Protein AF-A0A522UNR4-F1 (afdb_monomer_lite)

Secondary structure (DSSP, 8-state):
-EEE-HHHHHH--TT-EEEEE-STTPPPEEEEEEEEETTTTEEEE-----SHHHHHHHH--TT---SEEEEEESPPP-----S-------GGGHHHHHHHHHHHH-

Structure (mmCIF, N/CA/C/O backbone):
data_AF-A0A522UNR4-F1
#
_entry.id   AF-A0A522UNR4-F1
#
loop_
_atom_site.group_PDB
_atom_site.id
_atom_site.type_symbol
_atom_site.label_atom_id
_atom_site.label_alt_id
_atom_site.label_comp_id
_atom_site.label_asym_id
_atom_site.label_entity_id
_atom_site.label_seq_id
_atom_site.pdbx_PDB_ins_code
_atom_site.Cartn_x
_atom_site.Cartn_y
_atom_site.Cartn_z
_atom_site.occupancy
_atom_site.B_iso_or_equiv
_atom_site.auth_seq_id
_atom_site.auth_comp_id
_atom_site.auth_asym_id
_atom_site.auth_atom_id
_atom_site.pdbx_PDB_model_num
ATOM 1 N N . MET A 1 1 ? -3.058 3.820 -6.703 1.00 95.00 1 MET A N 1
ATOM 2 C CA . MET A 1 1 ? -3.060 2.644 -7.601 1.00 95.00 1 MET A CA 1
ATOM 3 C C . MET A 1 1 ? -3.995 1.592 -7.019 1.00 95.00 1 MET A C 1
ATOM 5 O O . MET A 1 1 ? -3.887 1.332 -5.827 1.00 95.00 1 MET A O 1
ATOM 9 N N . ASN A 1 2 ? -4.922 1.041 -7.809 1.00 97.06 2 ASN A N 1
ATOM 10 C CA . ASN A 1 2 ? -5.849 -0.018 -7.380 1.00 97.06 2 ASN A CA 1
ATOM 11 C C . ASN A 1 2 ? -5.433 -1.337 -8.049 1.00 97.06 2 ASN A C 1
ATOM 13 O O . ASN A 1 2 ? -5.270 -1.364 -9.267 1.00 97.06 2 ASN A O 1
ATOM 17 N N . ILE A 1 3 ? -5.215 -2.386 -7.259 1.00 97.50 3 ILE A N 1
ATOM 18 C CA . ILE A 1 3 ? -4.679 -3.680 -7.696 1.00 97.50 3 ILE A CA 1
ATOM 19 C C . ILE A 1 3 ? -5.719 -4.766 -7.437 1.00 97.50 3 ILE A C 1
ATOM 21 O O . ILE A 1 3 ? -6.245 -4.871 -6.328 1.00 97.50 3 ILE A O 1
ATOM 25 N N . SER A 1 4 ? -5.978 -5.611 -8.437 1.00 98.19 4 SER A N 1
ATOM 26 C CA . SER A 1 4 ? -6.755 -6.837 -8.244 1.00 98.19 4 SER A CA 1
ATOM 27 C C . SER A 1 4 ? -5.919 -7.844 -7.454 1.00 98.19 4 SER A C 1
ATOM 29 O O . SER A 1 4 ? -4.935 -8.383 -7.953 1.00 98.19 4 SER A O 1
ATOM 31 N N . ALA A 1 5 ? -6.287 -8.078 -6.196 1.00 98.00 5 ALA A N 1
ATOM 32 C CA . ALA A 1 5 ? -5.608 -9.024 -5.318 1.00 98.00 5 ALA A CA 1
ATOM 33 C C . ALA A 1 5 ? -6.618 -9.704 -4.374 1.00 98.00 5 ALA A C 1
ATOM 35 O O . ALA A 1 5 ? -6.579 -9.479 -3.158 1.00 98.00 5 ALA A O 1
ATOM 36 N N . PRO A 1 6 ? -7.517 -10.576 -4.881 1.00 98.12 6 PRO A N 1
ATOM 37 C CA . PRO A 1 6 ? -8.684 -11.033 -4.117 1.00 98.12 6 PRO A CA 1
ATOM 38 C C . PRO A 1 6 ? -8.332 -11.758 -2.815 1.00 98.12 6 PRO A C 1
ATOM 40 O O . PRO A 1 6 ? -8.998 -11.597 -1.792 1.00 98.12 6 PRO A O 1
ATOM 43 N N . ARG A 1 7 ? -7.240 -12.536 -2.826 1.00 98.19 7 ARG A N 1
ATOM 44 C CA . ARG A 1 7 ? -6.750 -13.262 -1.642 1.00 98.19 7 ARG A CA 1
ATOM 45 C C . ARG A 1 7 ? -6.264 -12.315 -0.544 1.00 98.19 7 ARG A C 1
ATOM 47 O O . ARG A 1 7 ? -6.464 -12.609 0.634 1.00 98.19 7 ARG A O 1
ATOM 54 N N . ILE A 1 8 ? -5.646 -11.203 -0.938 1.00 98.12 8 ILE A N 1
ATOM 55 C CA . ILE A 1 8 ? -5.102 -10.192 -0.029 1.00 98.12 8 ILE A CA 1
ATOM 56 C C . ILE A 1 8 ? -6.232 -9.315 0.484 1.00 98.12 8 ILE A C 1
ATOM 58 O O . ILE A 1 8 ? -6.396 -9.208 1.695 1.00 98.12 8 ILE A O 1
ATOM 62 N N . ALA A 1 9 ? -7.071 -8.788 -0.412 1.00 98.31 9 ALA A N 1
ATOM 63 C CA . ALA A 1 9 ? -8.225 -7.962 -0.066 1.00 98.31 9 ALA A CA 1
ATOM 64 C C . ALA A 1 9 ? -9.129 -8.647 0.971 1.00 98.31 9 ALA A C 1
ATOM 66 O O . ALA A 1 9 ? -9.523 -8.034 1.961 1.00 98.31 9 ALA A O 1
ATOM 67 N N . LYS A 1 10 ? -9.384 -9.955 0.809 1.00 98.19 10 LYS A N 1
ATOM 68 C CA . LYS A 1 10 ? -10.186 -10.747 1.755 1.00 98.19 10 LYS A CA 1
ATOM 69 C C . LYS A 1 10 ? -9.611 -10.764 3.178 1.00 98.19 10 LYS A C 1
ATOM 71 O O . LYS A 1 10 ? -10.386 -10.805 4.130 1.00 98.19 10 LYS A O 1
ATOM 76 N N . LYS A 1 11 ? -8.282 -10.761 3.326 1.00 97.94 11 LYS A N 1
ATOM 77 C CA . LYS A 1 11 ? -7.585 -10.919 4.615 1.00 97.94 11 LYS A CA 1
ATOM 78 C C . LYS A 1 11 ? -7.038 -9.614 5.193 1.00 97.94 11 LYS A C 1
ATOM 80 O O . LYS A 1 11 ? -6.705 -9.600 6.372 1.00 97.94 11 LYS A O 1
ATOM 85 N N . ALA A 1 12 ? -6.928 -8.562 4.385 1.00 98.00 12 ALA A N 1
ATOM 86 C CA . ALA A 1 12 ? -6.323 -7.300 4.781 1.00 98.00 12 ALA A CA 1
ATOM 87 C C . ALA A 1 12 ? -7.046 -6.676 5.981 1.00 98.00 12 ALA A C 1
ATOM 89 O O . ALA A 1 12 ? -8.282 -6.681 6.067 1.00 98.00 12 ALA A O 1
ATOM 90 N N . GLN A 1 13 ? -6.240 -6.142 6.892 1.00 97.62 13 GLN A N 1
ATOM 91 C CA . GLN A 1 13 ? -6.648 -5.380 8.062 1.00 97.62 13 GLN A CA 1
ATOM 92 C C . GLN A 1 13 ? -5.918 -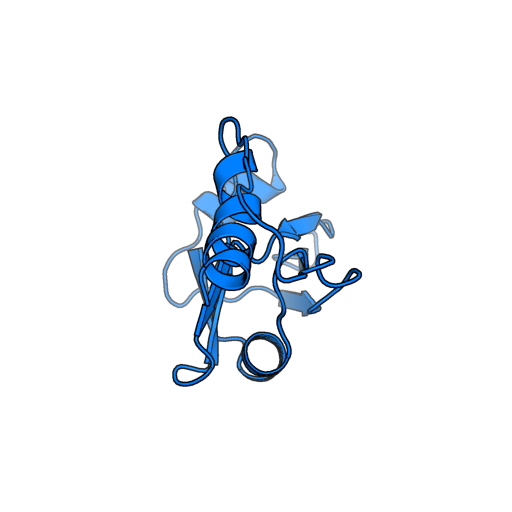4.025 8.084 1.00 97.62 13 GLN A C 1
ATOM 94 O O . GLN A 1 13 ? -4.837 -3.901 7.498 1.00 97.62 13 GLN A O 1
ATOM 99 N N . PRO A 1 14 ? -6.480 -3.002 8.754 1.00 97.25 14 PRO A N 1
ATOM 100 C CA . PRO A 1 14 ? -5.802 -1.723 8.957 1.00 97.25 14 PRO A CA 1
ATOM 101 C C . PRO A 1 14 ? -4.405 -1.896 9.565 1.00 97.25 14 PRO A C 1
ATOM 103 O O . PRO A 1 14 ? -4.201 -2.761 10.412 1.00 97.25 14 PRO A O 1
ATOM 106 N N . GLY A 1 15 ? -3.445 -1.069 9.144 1.00 96.19 15 GLY A N 1
ATOM 107 C CA . GLY A 1 15 ? -2.052 -1.121 9.615 1.00 96.19 15 GLY A CA 1
ATOM 108 C C . GLY A 1 15 ? -1.147 -2.112 8.869 1.00 96.19 15 GLY A C 1
ATOM 109 O O . GLY A 1 15 ? 0.064 -2.098 9.073 1.00 96.19 15 GLY A O 1
ATOM 110 N N . GLN A 1 16 ? -1.699 -2.936 7.975 1.00 98.31 16 GLN A N 1
ATOM 111 C CA . GLN A 1 16 ? -0.922 -3.897 7.192 1.00 98.31 16 GLN A CA 1
ATOM 112 C C . GLN A 1 16 ? -0.375 -3.313 5.883 1.00 98.31 16 GLN A C 1
ATOM 114 O O . GLN A 1 16 ? -0.846 -2.303 5.353 1.00 98.31 16 GLN A O 1
ATOM 119 N N . PHE A 1 17 ? 0.623 -3.994 5.329 1.00 98.38 17 PHE A N 1
ATOM 120 C CA . PHE A 1 17 ? 1.299 -3.612 4.092 1.00 98.38 17 PHE A CA 1
ATOM 121 C C . PHE A 1 17 ? 1.491 -4.820 3.167 1.00 98.38 17 PHE A C 1
ATOM 123 O O . PHE A 1 17 ? 1.156 -5.955 3.509 1.00 98.38 17 PHE A O 1
ATOM 130 N N . VAL A 1 18 ? 2.013 -4.572 1.973 1.00 98.50 18 VAL A N 1
ATOM 131 C CA . VAL A 1 18 ? 2.398 -5.588 0.986 1.00 98.50 18 VAL A CA 1
ATOM 132 C C . VAL A 1 18 ? 3.862 -5.409 0.617 1.00 98.50 18 VAL A C 1
ATOM 134 O O . VAL A 1 18 ? 4.387 -4.301 0.704 1.00 98.50 18 VAL A O 1
ATOM 137 N N . ILE A 1 19 ? 4.516 -6.478 0.172 1.00 98.50 19 ILE A N 1
ATOM 138 C CA . ILE A 1 19 ? 5.793 -6.386 -0.545 1.00 98.50 19 ILE A CA 1
ATOM 139 C C . ILE A 1 19 ? 5.525 -6.678 -2.012 1.00 98.50 19 ILE A C 1
ATOM 141 O O . ILE A 1 19 ? 4.891 -7.687 -2.329 1.00 98.50 19 ILE A O 1
ATOM 145 N N . LEU A 1 20 ? 6.044 -5.826 -2.892 1.00 98.00 20 LEU A N 1
ATOM 146 C CA . LEU A 1 20 ? 5.937 -6.012 -4.333 1.00 98.00 20 LEU A CA 1
ATOM 147 C C . LEU A 1 20 ? 7.293 -5.961 -5.030 1.00 98.00 20 LEU A C 1
ATOM 149 O O . LEU A 1 20 ? 8.225 -5.329 -4.527 1.00 98.00 20 LEU A O 1
ATOM 153 N N . ARG A 1 21 ? 7.369 -6.583 -6.208 1.00 98.44 21 ARG A N 1
ATOM 154 C CA . ARG A 1 21 ? 8.454 -6.433 -7.188 1.00 98.44 21 ARG A CA 1
ATOM 155 C C . ARG A 1 21 ? 7.828 -6.332 -8.579 1.00 98.44 21 ARG A C 1
ATOM 157 O O . ARG A 1 21 ? 6.995 -7.160 -8.930 1.00 98.44 21 ARG A O 1
ATOM 164 N N . ILE A 1 22 ? 8.196 -5.299 -9.338 1.00 97.81 22 ILE A N 1
ATOM 165 C CA . ILE A 1 22 ? 7.543 -4.964 -10.617 1.00 97.81 22 ILE A CA 1
ATOM 166 C C . ILE A 1 22 ? 7.901 -5.977 -11.709 1.00 97.81 22 ILE A C 1
ATOM 168 O O . ILE A 1 22 ? 7.016 -6.480 -12.389 1.00 97.81 22 ILE A O 1
ATOM 172 N N . ASP A 1 23 ? 9.188 -6.292 -11.842 1.00 97.06 23 ASP A N 1
ATOM 173 C CA . ASP A 1 23 ? 9.750 -7.150 -12.884 1.00 97.06 23 ASP A CA 1
ATOM 174 C C . ASP A 1 23 ? 10.951 -7.955 -12.348 1.00 97.06 23 ASP A C 1
ATOM 176 O O . ASP A 1 23 ? 11.392 -7.751 -11.214 1.00 97.06 23 ASP A O 1
ATOM 180 N N . GLU A 1 24 ? 11.507 -8.862 -13.155 1.00 97.25 24 GLU A N 1
ATOM 181 C CA . GLU A 1 24 ? 12.602 -9.758 -12.743 1.00 97.25 24 GLU A CA 1
ATOM 182 C C . GLU A 1 24 ? 13.865 -9.035 -12.246 1.00 97.25 24 GLU A C 1
ATOM 184 O O . GLU A 1 24 ? 14.585 -9.555 -11.391 1.00 97.25 24 GLU A O 1
ATOM 189 N N . LYS A 1 25 ? 14.135 -7.826 -12.755 1.00 96.44 25 LYS A N 1
ATOM 190 C CA . LYS A 1 25 ? 15.292 -6.999 -12.370 1.00 96.44 25 LYS A CA 1
ATOM 191 C C . LYS A 1 25 ? 14.943 -5.978 -11.284 1.00 96.44 25 LYS A C 1
ATOM 193 O O . LYS A 1 25 ? 15.830 -5.252 -10.826 1.00 96.44 25 LYS A O 1
ATOM 198 N N . GLY A 1 26 ? 13.671 -5.888 -10.906 1.00 96.25 26 GLY A N 1
ATOM 199 C CA . GLY A 1 26 ? 13.172 -4.992 -9.878 1.00 96.25 26 GLY A CA 1
ATOM 200 C C . GLY A 1 26 ? 13.623 -5.404 -8.479 1.00 96.25 26 GLY A C 1
ATOM 201 O O . GLY A 1 26 ? 13.906 -6.567 -8.195 1.00 96.25 26 GLY A O 1
ATOM 202 N N . GLU A 1 27 ? 13.651 -4.437 -7.571 1.00 97.94 27 GLU A N 1
ATOM 203 C CA . GLU A 1 27 ? 13.825 -4.701 -6.143 1.00 97.94 27 GLU A CA 1
ATOM 204 C C . GLU A 1 27 ? 12.468 -4.951 -5.462 1.00 97.94 27 GLU A C 1
ATOM 206 O O . GLU A 1 27 ? 11.407 -4.610 -5.992 1.00 97.94 27 GLU A O 1
ATOM 211 N N . ARG A 1 28 ? 12.505 -5.544 -4.265 1.00 98.31 28 ARG A N 1
ATOM 212 C CA . ARG A 1 28 ? 11.316 -5.770 -3.437 1.00 98.31 28 ARG A CA 1
ATOM 213 C C . ARG A 1 28 ? 11.110 -4.578 -2.511 1.00 98.31 28 ARG A C 1
ATOM 215 O O . ARG A 1 28 ? 11.949 -4.349 -1.643 1.00 98.31 28 ARG A O 1
ATOM 222 N N . ILE A 1 29 ? 9.992 -3.868 -2.647 1.00 98.06 29 ILE A N 1
ATOM 223 C CA . ILE A 1 29 ? 9.666 -2.723 -1.782 1.00 98.06 29 ILE A CA 1
ATOM 224 C C . ILE A 1 29 ? 8.375 -2.954 -0.988 1.00 98.06 29 ILE A C 1
ATOM 226 O O . ILE A 1 29 ? 7.429 -3.543 -1.522 1.00 98.06 29 ILE A O 1
ATOM 230 N N . PRO A 1 30 ? 8.303 -2.498 0.276 1.00 97.62 30 PRO A N 1
ATOM 231 C CA . PRO A 1 30 ? 7.067 -2.499 1.041 1.00 97.62 30 PRO A CA 1
ATOM 232 C C . PRO A 1 30 ? 6.203 -1.276 0.697 1.00 97.62 30 PRO A C 1
ATOM 234 O O . PRO A 1 30 ? 6.713 -0.158 0.650 1.00 97.62 30 PRO A O 1
ATOM 237 N N . LEU A 1 31 ? 4.893 -1.465 0.519 1.00 97.69 31 LEU A N 1
ATOM 238 C CA . LEU A 1 31 ? 3.906 -0.384 0.400 1.00 97.69 31 LEU A CA 1
ATOM 239 C C . LEU A 1 31 ? 2.675 -0.679 1.258 1.00 97.69 31 LEU A C 1
ATOM 241 O O . LEU A 1 31 ? 2.175 -1.803 1.289 1.00 97.69 31 LEU A O 1
ATOM 245 N N . THR A 1 32 ? 2.165 0.334 1.951 1.00 97.56 32 THR A N 1
ATOM 246 C CA . THR A 1 32 ? 0.988 0.182 2.812 1.00 97.56 32 THR A CA 1
ATOM 247 C C . THR A 1 32 ? -0.276 -0.092 1.996 1.00 97.56 32 THR A C 1
ATOM 249 O O . THR A 1 32 ? -0.503 0.522 0.950 1.00 97.56 32 THR A O 1
ATOM 252 N N . ILE A 1 33 ? -1.141 -0.967 2.517 1.00 98.06 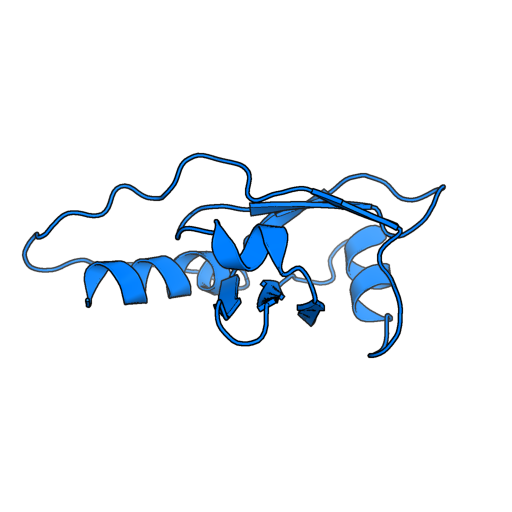33 ILE A N 1
ATOM 253 C CA . ILE A 1 33 ? -2.523 -1.097 2.055 1.00 98.06 33 ILE A CA 1
ATOM 254 C C . ILE A 1 33 ? -3.294 0.123 2.573 1.00 98.06 33 ILE A C 1
ATOM 256 O O . ILE A 1 33 ? -3.622 0.208 3.755 1.00 98.06 33 ILE A O 1
ATOM 260 N N . ALA A 1 34 ? -3.551 1.086 1.691 1.00 97.69 34 ALA A N 1
ATOM 261 C CA . ALA A 1 34 ? -4.291 2.304 2.015 1.00 97.69 34 ALA A CA 1
ATOM 262 C C . ALA A 1 34 ? -5.805 2.058 2.045 1.00 97.69 34 ALA A C 1
ATOM 264 O O . ALA A 1 34 ? -6.519 2.693 2.810 1.00 97.69 34 ALA A O 1
ATOM 265 N N . ASP A 1 35 ? -6.301 1.122 1.233 1.00 97.62 35 ASP A N 1
ATOM 266 C CA . ASP A 1 35 ? -7.679 0.642 1.315 1.00 97.62 35 ASP A CA 1
ATOM 267 C C . ASP A 1 35 ? -7.803 -0.780 0.751 1.00 97.62 35 ASP A C 1
ATOM 269 O O . ASP A 1 35 ? -6.897 -1.271 0.074 1.00 97.62 35 ASP A O 1
ATOM 273 N N . PHE A 1 36 ? -8.922 -1.445 1.016 1.00 97.38 36 PHE A N 1
ATOM 274 C CA . PHE A 1 36 ? -9.239 -2.763 0.480 1.00 97.38 36 PHE A CA 1
ATOM 275 C C . PHE A 1 36 ? -10.746 -2.916 0.258 1.00 97.38 36 PHE A C 1
ATOM 277 O O . PHE A 1 36 ? -11.561 -2.590 1.120 1.00 97.38 36 PHE A O 1
ATOM 284 N N . ASP A 1 37 ? -11.114 -3.484 -0.887 1.00 97.69 37 ASP A N 1
ATOM 285 C CA . ASP A 1 37 ? -12.485 -3.835 -1.233 1.00 97.69 37 ASP A CA 1
ATOM 286 C C . ASP A 1 37 ? -12.622 -5.358 -1.278 1.00 97.69 37 ASP A C 1
ATOM 288 O O . ASP A 1 37 ? -12.151 -6.038 -2.194 1.00 97.69 37 ASP A O 1
ATOM 292 N N . ARG A 1 38 ? -13.294 -5.913 -0.264 1.00 96.75 38 ARG A N 1
ATOM 293 C CA . ARG A 1 38 ? -13.512 -7.363 -0.154 1.00 96.75 38 ARG A CA 1
ATOM 294 C C . ARG A 1 38 ? -14.497 -7.903 -1.187 1.00 96.75 38 ARG A C 1
ATOM 296 O O . ARG A 1 38 ? -14.437 -9.094 -1.480 1.00 96.75 38 ARG A O 1
ATOM 303 N N . ARG A 1 39 ? -15.401 -7.067 -1.707 1.00 97.00 39 ARG A N 1
ATOM 304 C CA . ARG A 1 39 ? -16.403 -7.472 -2.703 1.00 97.00 39 ARG A CA 1
ATOM 305 C C . ARG A 1 39 ? -15.779 -7.521 -4.089 1.00 97.00 39 ARG A C 1
ATOM 307 O O . ARG A 1 39 ? -15.914 -8.528 -4.772 1.00 97.00 39 ARG A O 1
ATOM 314 N N . ASN A 1 40 ? -15.047 -6.471 -4.455 1.00 97.44 40 ASN A N 1
ATOM 315 C CA . ASN A 1 40 ? -14.369 -6.382 -5.750 1.00 97.44 40 ASN A CA 1
ATOM 316 C C . ASN A 1 40 ? -13.008 -7.100 -5.770 1.00 97.44 40 ASN A C 1
ATOM 318 O O . ASN A 1 40 ? -12.411 -7.270 -6.829 1.00 97.44 40 ASN A O 1
ATOM 322 N N . GLY A 1 41 ? -12.514 -7.548 -4.611 1.00 97.94 41 GLY A N 1
ATOM 323 C CA . GLY A 1 41 ? -11.261 -8.292 -4.503 1.00 97.94 41 GLY A CA 1
ATOM 324 C C . GLY A 1 41 ? -10.029 -7.433 -4.776 1.00 97.94 41 GLY A C 1
ATOM 325 O O . GLY A 1 41 ? -9.032 -7.943 -5.287 1.00 97.94 41 GLY A O 1
ATOM 326 N N . SER A 1 42 ? -10.086 -6.142 -4.455 1.00 98.19 42 SER A N 1
ATOM 327 C CA . SER A 1 42 ? -9.040 -5.186 -4.802 1.00 98.19 42 SER A CA 1
ATOM 328 C C . SER A 1 42 ? -8.437 -4.508 -3.577 1.00 98.19 42 SER A C 1
ATOM 330 O O . SER A 1 42 ? -9.020 -4.485 -2.491 1.00 98.19 42 SER A O 1
ATOM 332 N N . ILE A 1 43 ? -7.236 -3.969 -3.745 1.00 98.06 43 ILE A N 1
ATOM 333 C CA . ILE A 1 43 ? -6.533 -3.187 -2.729 1.00 98.06 43 ILE A CA 1
ATOM 334 C C . ILE A 1 43 ? -6.021 -1.893 -3.345 1.00 98.06 43 ILE A C 1
ATOM 336 O O . ILE A 1 43 ? -5.573 -1.856 -4.492 1.00 98.06 43 ILE A O 1
ATOM 340 N N . THR A 1 44 ? -6.041 -0.835 -2.554 1.00 98.00 44 THR A N 1
ATOM 341 C CA . THR A 1 44 ? -5.539 0.473 -2.949 1.00 98.00 44 THR A CA 1
ATOM 342 C C . THR A 1 44 ? -4.207 0.720 -2.266 1.00 98.00 44 THR A C 1
ATOM 344 O O . THR A 1 44 ? -4.095 0.640 -1.044 1.00 98.00 44 THR A O 1
ATOM 347 N N . MET A 1 45 ? -3.200 1.065 -3.060 1.00 96.50 45 MET A N 1
ATOM 348 C CA . MET A 1 45 ? -1.910 1.560 -2.588 1.00 96.50 45 MET A CA 1
ATOM 349 C C . MET A 1 45 ? -1.750 3.024 -2.984 1.00 96.50 45 MET A C 1
ATOM 351 O O . MET A 1 45 ? -2.083 3.423 -4.108 1.00 96.50 45 MET A O 1
ATOM 355 N N . ILE A 1 46 ? -1.186 3.811 -2.076 1.00 96.56 46 ILE A N 1
ATOM 356 C CA . ILE A 1 46 ? -0.776 5.192 -2.322 1.00 96.56 46 ILE A CA 1
ATOM 357 C C . ILE A 1 46 ? 0.711 5.268 -1.991 1.00 96.56 46 ILE A C 1
ATOM 359 O O . ILE A 1 46 ? 1.142 4.809 -0.937 1.00 96.56 46 ILE A O 1
ATOM 363 N N . PHE A 1 47 ? 1.493 5.819 -2.910 1.00 96.56 47 PHE A N 1
ATOM 364 C CA . PHE A 1 47 ? 2.938 5.944 -2.782 1.00 96.56 47 PHE A CA 1
ATOM 365 C C . PHE A 1 47 ? 3.395 7.261 -3.407 1.00 96.56 47 PHE A C 1
ATOM 367 O O . PHE A 1 47 ? 2.695 7.841 -4.238 1.00 96.56 47 PHE A O 1
ATOM 374 N N . GLN A 1 48 ? 4.578 7.723 -3.015 1.00 96.44 48 GLN A N 1
ATOM 375 C CA . GLN A 1 48 ? 5.214 8.897 -3.601 1.00 96.44 48 GLN A CA 1
ATOM 376 C C . GLN A 1 48 ? 6.326 8.451 -4.558 1.00 96.44 48 GLN A C 1
ATOM 378 O O . GLN A 1 48 ? 7.132 7.581 -4.220 1.00 96.44 48 GLN A O 1
ATOM 383 N N . ALA A 1 49 ? 6.377 9.042 -5.751 1.00 96.94 49 ALA A N 1
ATOM 384 C CA . ALA A 1 49 ? 7.427 8.787 -6.733 1.00 96.94 49 ALA A CA 1
ATOM 385 C C . ALA A 1 49 ? 8.718 9.520 -6.327 1.00 96.94 49 ALA A C 1
ATOM 387 O O . ALA A 1 49 ? 8.909 10.686 -6.653 1.00 96.94 49 ALA A O 1
ATOM 388 N N . VAL A 1 50 ? 9.576 8.839 -5.564 1.00 95.62 50 VAL A N 1
ATOM 389 C CA . VAL A 1 50 ? 10.812 9.407 -4.982 1.00 95.62 50 VAL A CA 1
ATOM 390 C C . VAL A 1 50 ? 12.078 8.637 -5.358 1.00 95.62 50 VAL A C 1
ATOM 392 O O . VAL A 1 50 ? 13.181 9.107 -5.104 1.00 95.62 50 VAL A O 1
ATOM 395 N N . GLY A 1 51 ? 11.942 7.457 -5.964 1.00 96.12 51 GLY A N 1
ATOM 396 C CA . GLY A 1 51 ? 13.064 6.593 -6.325 1.00 96.12 51 GLY A CA 1
ATOM 397 C C . GLY A 1 51 ? 12.742 5.729 -7.538 1.00 96.12 51 GLY A C 1
ATOM 398 O O . GLY A 1 51 ? 11.615 5.735 -8.029 1.00 96.12 51 GLY A O 1
ATOM 399 N N . LYS A 1 52 ? 13.735 4.979 -8.026 1.00 97.19 52 LYS A N 1
ATOM 400 C CA . LYS A 1 52 ? 13.645 4.200 -9.274 1.00 97.19 52 LYS A CA 1
ATOM 401 C C . LYS A 1 52 ? 12.373 3.346 -9.349 1.00 97.19 52 LYS A C 1
ATOM 403 O O . LYS A 1 52 ? 11.618 3.452 -10.310 1.00 97.19 52 LYS A O 1
ATOM 408 N N . THR A 1 53 ? 12.115 2.547 -8.317 1.00 97.81 53 THR A N 1
ATOM 409 C CA . THR A 1 53 ? 10.987 1.606 -8.294 1.00 97.81 53 THR A CA 1
ATOM 410 C C . THR A 1 53 ? 9.638 2.316 -8.198 1.00 97.81 53 THR A C 1
ATOM 412 O O . THR A 1 53 ? 8.713 1.971 -8.927 1.00 97.81 53 THR A O 1
ATOM 415 N N . THR A 1 54 ? 9.509 3.362 -7.376 1.00 97.44 54 THR A N 1
ATOM 416 C CA . THR A 1 54 ? 8.246 4.115 -7.270 1.00 97.44 54 THR A CA 1
ATOM 417 C C . THR A 1 54 ? 7.972 4.996 -8.487 1.00 97.44 54 THR A C 1
ATOM 419 O O . THR A 1 54 ? 6.813 5.180 -8.846 1.00 97.44 54 THR A O 1
ATOM 422 N N . MET A 1 55 ? 9.005 5.489 -9.173 1.00 98.12 55 MET A N 1
ATOM 423 C CA . MET A 1 55 ? 8.849 6.150 -10.473 1.00 98.12 55 MET A CA 1
ATOM 424 C C . MET A 1 55 ? 8.404 5.162 -11.558 1.00 98.12 55 MET A C 1
ATOM 426 O O . MET A 1 55 ? 7.514 5.489 -12.339 1.00 98.12 55 MET A O 1
ATOM 430 N N 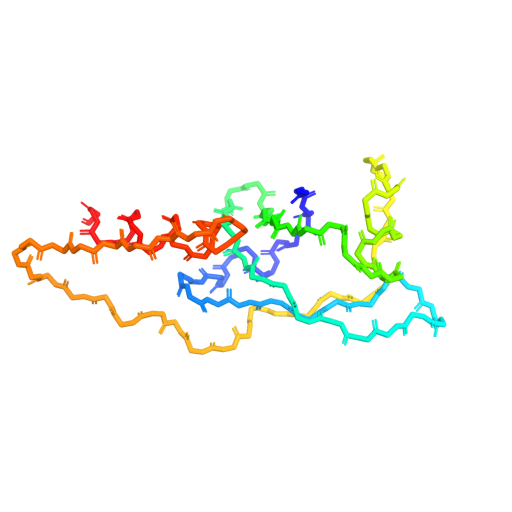. HIS A 1 56 ? 8.953 3.941 -11.571 1.00 97.69 56 HIS A N 1
ATOM 431 C CA . HIS A 1 56 ? 8.506 2.893 -12.493 1.00 97.69 56 HIS A CA 1
ATOM 432 C C . HIS A 1 56 ? 7.035 2.526 -12.236 1.00 97.69 56 HIS A C 1
ATOM 434 O O . HIS A 1 56 ? 6.232 2.585 -13.165 1.00 97.69 56 HIS A O 1
ATOM 440 N N . LEU A 1 57 ? 6.639 2.295 -10.977 1.00 97.38 57 LEU A N 1
ATOM 441 C CA . LEU A 1 57 ? 5.228 2.090 -10.612 1.00 97.38 57 LEU A CA 1
ATOM 442 C C . LEU A 1 57 ? 4.322 3.240 -11.074 1.00 97.38 57 LEU A C 1
ATOM 444 O O . LEU A 1 57 ? 3.213 2.995 -11.536 1.00 97.38 57 LEU A O 1
ATOM 448 N N . ALA A 1 58 ? 4.770 4.494 -10.949 1.00 97.44 58 ALA A N 1
ATOM 449 C CA . ALA A 1 58 ? 3.987 5.662 -11.359 1.00 97.44 58 ALA A CA 1
ATOM 450 C C . ALA A 1 58 ? 3.775 5.746 -12.881 1.00 97.44 58 ALA A C 1
ATOM 452 O O . ALA A 1 58 ? 2.822 6.383 -13.323 1.00 97.44 58 ALA A O 1
ATOM 453 N N . SER A 1 59 ? 4.650 5.116 -13.673 1.00 97.44 59 SER A N 1
ATOM 454 C CA . SER A 1 59 ? 4.518 5.047 -15.134 1.00 97.44 59 SER A CA 1
ATOM 455 C C . SER A 1 59 ? 3.627 3.905 -15.635 1.00 97.44 59 SER A C 1
ATOM 457 O O . SER A 1 59 ? 3.238 3.924 -16.804 1.00 97.44 59 SER A O 1
ATOM 459 N N . MET A 1 60 ? 3.291 2.938 -14.772 1.00 97.81 60 MET A N 1
ATOM 460 C CA . MET A 1 60 ? 2.413 1.820 -15.125 1.00 97.81 60 MET A CA 1
ATOM 461 C C . MET A 1 60 ? 0.983 2.298 -15.391 1.00 97.81 60 MET A C 1
ATOM 463 O O . MET A 1 60 ? 0.483 3.245 -14.775 1.00 97.81 60 MET A O 1
ATOM 467 N N . LYS A 1 61 ? 0.302 1.605 -16.298 1.00 97.88 61 LYS A N 1
ATOM 468 C CA . LYS A 1 61 ? -1.070 1.878 -16.724 1.00 97.88 61 LYS A CA 1
ATOM 469 C C . LYS A 1 61 ? -2.014 0.781 -16.243 1.00 97.88 61 LYS A C 1
ATOM 471 O O . LYS A 1 61 ? -1.611 -0.305 -15.839 1.00 97.88 61 LYS A O 1
ATOM 476 N N . ALA A 1 62 ? -3.311 1.076 -16.275 1.00 97.06 62 ALA A N 1
ATOM 477 C CA . ALA A 1 62 ? -4.323 0.061 -16.016 1.00 97.06 62 ALA A CA 1
ATOM 478 C C . ALA A 1 62 ? -4.195 -1.079 -17.039 1.00 97.06 62 ALA A C 1
ATOM 480 O O . ALA A 1 62 ? -4.122 -0.820 -18.239 1.00 97.06 62 ALA A O 1
ATOM 481 N N . GLY A 1 63 ? -4.187 -2.318 -16.550 1.00 97.19 63 GLY A N 1
ATOM 482 C CA . GLY A 1 63 ? -3.934 -3.514 -17.355 1.00 97.19 63 GLY A CA 1
ATOM 483 C C . GLY A 1 63 ? -2.503 -4.041 -17.245 1.00 97.19 63 GLY A C 1
ATOM 484 O O . GLY A 1 63 ? -2.300 -5.218 -17.519 1.00 97.19 63 GLY A O 1
ATOM 485 N N . ASP A 1 64 ? -1.545 -3.228 -16.787 1.00 97.81 64 ASP A N 1
ATOM 486 C CA . ASP A 1 64 ? -0.192 -3.711 -16.504 1.00 97.81 64 ASP A CA 1
ATOM 487 C C . ASP A 1 64 ? -0.179 -4.585 -15.241 1.00 97.81 64 ASP A C 1
ATOM 489 O O . ASP A 1 64 ? -0.927 -4.355 -14.282 1.00 97.81 64 ASP A O 1
ATOM 493 N N . GLU A 1 65 ? 0.711 -5.574 -15.228 1.00 97.31 65 GLU A N 1
ATOM 494 C CA . GLU A 1 65 ? 0.841 -6.541 -14.142 1.00 97.31 65 GLU A CA 1
ATOM 495 C C . GLU A 1 65 ? 2.091 -6.279 -13.297 1.00 97.31 65 GLU A C 1
ATOM 497 O O . GLU A 1 65 ? 3.112 -5.789 -13.778 1.00 97.31 65 GLU A O 1
ATOM 502 N N . ILE A 1 66 ? 2.005 -6.619 -12.012 1.00 97.75 66 ILE A N 1
ATOM 503 C CA . ILE A 1 66 ? 3.136 -6.613 -11.083 1.00 97.75 66 ILE A CA 1
ATOM 504 C C . ILE A 1 66 ? 3.565 -8.065 -10.893 1.00 97.75 66 ILE A C 1
ATOM 506 O O . ILE A 1 66 ? 2.741 -8.883 -10.484 1.00 97.75 66 ILE A O 1
ATOM 510 N N . LEU A 1 67 ? 4.840 -8.365 -11.155 1.00 98.25 67 LEU A N 1
ATOM 511 C CA . LEU A 1 67 ? 5.362 -9.733 -11.124 1.00 98.25 67 LEU A CA 1
ATOM 512 C C . LEU A 1 67 ? 5.151 -10.428 -9.771 1.00 98.25 67 LEU A C 1
ATOM 514 O O . LEU A 1 67 ? 4.584 -11.516 -9.715 1.00 98.25 67 LEU A O 1
ATOM 518 N N . ASP A 1 68 ? 5.590 -9.799 -8.677 1.00 98.25 68 ASP A N 1
ATOM 519 C CA . ASP A 1 68 ? 5.413 -10.340 -7.329 1.00 98.25 68 ASP A CA 1
ATOM 520 C C . ASP A 1 68 ? 4.582 -9.399 -6.474 1.00 98.25 68 ASP A C 1
ATOM 522 O O . ASP A 1 68 ? 4.881 -8.207 -6.364 1.00 98.25 68 ASP A O 1
ATOM 526 N N . PHE A 1 69 ? 3.584 -9.955 -5.790 1.00 98.00 69 PHE A N 1
ATOM 527 C CA . PHE A 1 69 ? 2.707 -9.186 -4.923 1.00 98.00 69 PHE A CA 1
ATOM 528 C C . PHE A 1 69 ? 2.281 -10.006 -3.697 1.00 98.00 69 PHE A C 1
ATOM 530 O O . PHE A 1 69 ? 1.450 -10.912 -3.780 1.00 98.00 69 PHE A O 1
ATOM 537 N N . ILE A 1 70 ? 2.887 -9.718 -2.543 1.00 98.19 70 ILE A N 1
ATOM 538 C CA . ILE A 1 70 ? 2.825 -10.575 -1.352 1.00 98.19 70 ILE A CA 1
ATOM 539 C C . ILE A 1 70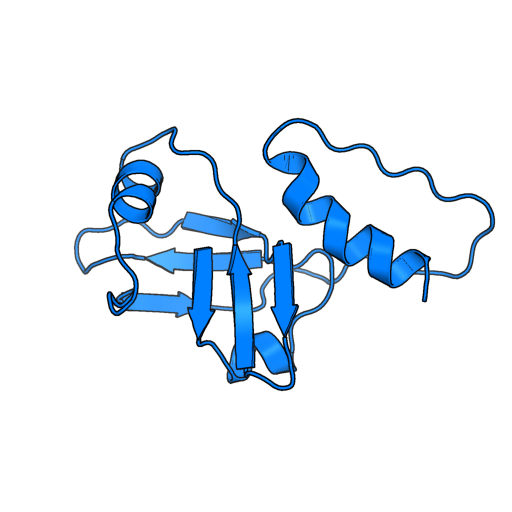 ? 2.205 -9.817 -0.181 1.00 98.19 70 ILE A C 1
ATOM 541 O O . ILE A 1 70 ? 2.696 -8.764 0.226 1.00 98.19 70 ILE A O 1
ATOM 545 N N . GLY A 1 71 ? 1.158 -10.397 0.406 1.00 97.38 71 GLY A N 1
ATOM 546 C CA . GLY A 1 71 ? 0.542 -9.903 1.630 1.00 97.38 71 GLY A CA 1
ATOM 547 C C . GLY A 1 71 ? -0.788 -10.575 1.991 1.00 97.38 71 GLY A C 1
ATOM 548 O O . GLY A 1 71 ? -1.109 -11.632 1.443 1.00 97.38 71 GLY A O 1
ATOM 549 N N . PRO A 1 72 ? -1.559 -9.976 2.919 1.00 98.06 72 PRO A N 1
ATOM 550 C CA . PRO A 1 72 ? -1.153 -8.825 3.729 1.00 98.06 72 PRO A CA 1
ATOM 551 C C . PRO A 1 72 ? -0.052 -9.223 4.729 1.00 98.06 72 PRO A C 1
ATOM 553 O O . PRO A 1 72 ? -0.039 -10.348 5.227 1.00 98.06 72 PRO A O 1
ATOM 556 N N . LEU A 1 73 ? 0.885 -8.314 4.988 1.00 98.31 73 LEU A N 1
ATOM 557 C CA . LEU A 1 73 ? 2.006 -8.481 5.917 1.00 98.31 73 LEU A CA 1
ATOM 558 C C . LEU A 1 73 ? 1.917 -7.470 7.064 1.00 98.31 73 LEU A C 1
ATOM 560 O O . LEU A 1 73 ? 1.237 -6.448 6.967 1.00 98.31 73 LEU A O 1
ATOM 564 N N . GLY A 1 74 ? 2.651 -7.752 8.140 1.00 97.75 74 GLY A N 1
ATOM 565 C CA . GLY A 1 74 ? 2.624 -6.961 9.367 1.00 97.75 74 GLY A CA 1
ATOM 566 C C . GLY A 1 74 ? 1.439 -7.306 10.267 1.00 97.75 74 GLY A C 1
ATOM 567 O O . GLY A 1 74 ? 0.496 -7.995 9.865 1.00 97.75 74 GLY A O 1
ATOM 568 N N . ASN A 1 75 ? 1.504 -6.822 11.504 1.00 97.69 75 ASN A N 1
ATOM 569 C CA . ASN A 1 75 ? 0.420 -6.977 12.463 1.00 97.69 75 ASN A CA 1
ATOM 570 C C . ASN A 1 75 ? -0.666 -5.928 12.190 1.00 97.69 75 ASN A C 1
ATOM 572 O O . ASN A 1 75 ? -0.328 -4.781 11.889 1.00 97.69 75 ASN A O 1
ATOM 576 N N . PRO A 1 76 ? -1.955 -6.289 12.303 1.00 97.50 76 PRO A N 1
ATOM 577 C CA . PRO A 1 76 ? -3.029 -5.309 12.292 1.00 97.50 76 PRO A CA 1
ATOM 578 C C . PRO A 1 76 ? -2.822 -4.229 13.358 1.00 97.50 76 PRO A C 1
ATOM 580 O O . PRO A 1 76 ? -2.259 -4.494 14.424 1.00 97.50 76 PRO A O 1
ATOM 583 N N . ALA A 1 77 ? -3.321 -3.027 13.081 1.00 95.56 77 ALA A N 1
ATOM 584 C CA . ALA A 1 77 ? -3.411 -1.971 14.075 1.00 95.56 77 ALA A CA 1
ATOM 585 C C . ALA A 1 77 ? -4.231 -2.456 15.278 1.00 95.56 77 ALA A C 1
ATOM 587 O O . ALA A 1 77 ? -5.224 -3.173 15.127 1.00 95.56 77 ALA A O 1
ATOM 588 N N . HIS A 1 78 ? -3.812 -2.060 16.476 1.00 95.50 78 HIS A N 1
ATOM 589 C CA . HIS A 1 78 ? -4.581 -2.319 17.682 1.00 95.50 78 HIS A CA 1
ATOM 590 C C . HIS A 1 78 ? -5.762 -1.348 17.730 1.00 95.50 78 HIS A C 1
ATOM 592 O O . HIS A 1 78 ? -5.566 -0.146 17.896 1.00 95.50 78 HIS A O 1
ATOM 598 N N . ILE A 1 79 ? -6.971 -1.869 17.528 1.00 94.50 79 ILE A N 1
ATOM 599 C CA . ILE A 1 79 ? -8.208 -1.089 17.511 1.00 94.50 79 ILE A CA 1
ATOM 600 C C . ILE A 1 79 ? -9.049 -1.493 18.718 1.00 94.50 79 ILE A C 1
ATOM 602 O O . ILE A 1 79 ? -9.380 -2.667 18.890 1.00 94.50 79 ILE A O 1
ATOM 606 N N . GLU A 1 80 ? -9.417 -0.509 19.528 1.00 93.88 80 GLU A N 1
ATOM 607 C CA . GLU A 1 80 ? -10.262 -0.668 20.706 1.00 93.88 80 GLU A CA 1
ATOM 608 C C . GLU A 1 80 ? -11.267 0.484 20.810 1.00 93.88 80 GLU A C 1
ATOM 610 O O . GLU A 1 80 ? -11.061 1.572 20.265 1.00 93.88 80 GLU A O 1
ATOM 615 N N . LYS A 1 81 ? -12.381 0.240 21.510 1.00 91.25 81 LYS A N 1
ATOM 616 C CA . LYS A 1 81 ? -13.406 1.259 21.750 1.00 91.25 81 LYS A CA 1
ATOM 617 C C . LYS A 1 81 ? -12.968 2.168 22.888 1.00 91.25 81 LYS A C 1
ATOM 619 O O . LYS A 1 81 ? -13.245 1.903 24.054 1.00 91.25 81 LYS A O 1
ATOM 624 N N . VAL A 1 82 ? -12.304 3.249 22.516 1.00 92.50 82 VAL A N 1
ATOM 625 C CA . VAL A 1 82 ? -11.944 4.351 23.409 1.00 92.50 82 VAL A CA 1
ATOM 626 C C . VAL A 1 82 ? -12.793 5.579 23.081 1.00 92.50 82 VAL A C 1
ATOM 628 O O . VAL A 1 82 ? -13.618 5.549 22.172 1.00 92.50 82 VAL A O 1
ATOM 631 N N . GLY A 1 83 ? -12.635 6.651 23.856 1.00 94.31 83 GLY A N 1
ATOM 632 C CA . GLY A 1 83 ? -13.316 7.917 23.597 1.00 94.31 83 GLY A CA 1
ATOM 633 C C . GLY A 1 83 ? -12.762 8.617 22.353 1.00 94.31 83 GLY A C 1
ATOM 634 O O . GLY A 1 83 ? -12.909 8.167 21.221 1.00 94.31 83 GLY A O 1
ATOM 635 N N . THR A 1 84 ? -12.121 9.761 22.552 1.00 95.88 84 THR A N 1
ATOM 636 C CA . THR A 1 84 ? -11.564 10.534 21.440 1.00 95.88 84 THR A CA 1
ATOM 637 C C . THR A 1 84 ? -10.254 9.921 20.947 1.00 95.88 84 THR A C 1
ATOM 639 O O . THR A 1 84 ? -9.289 9.836 21.703 1.00 95.88 84 THR A O 1
ATOM 642 N N . VAL A 1 85 ? -10.201 9.566 19.661 1.00 96.94 85 VAL A N 1
ATOM 643 C CA . VAL A 1 85 ? -8.981 9.123 18.966 1.00 96.94 85 VAL A CA 1
ATOM 644 C C . VAL A 1 85 ? -8.478 10.248 18.066 1.00 96.94 85 VAL A C 1
ATOM 646 O O . VAL A 1 85 ? -9.243 10.807 17.280 1.00 96.94 85 VAL A O 1
ATOM 649 N N . ILE A 1 86 ? -7.187 10.571 18.159 1.00 96.25 86 ILE A N 1
ATOM 650 C CA . ILE A 1 86 ? -6.525 11.551 17.290 1.00 96.25 86 ILE A CA 1
ATOM 651 C C . ILE A 1 86 ? -5.535 10.807 16.400 1.00 96.25 86 ILE A C 1
ATOM 653 O O . ILE A 1 86 ? -4.629 10.138 16.889 1.00 96.25 86 ILE A O 1
ATOM 657 N N . LEU A 1 87 ? -5.699 10.953 15.087 1.00 95.44 87 LEU A N 1
ATOM 658 C CA . LEU A 1 87 ? -4.811 10.379 14.083 1.00 95.44 87 LEU A CA 1
ATOM 659 C C . LEU A 1 87 ? -4.145 11.515 13.307 1.00 95.44 87 LEU A C 1
ATOM 661 O O . LEU A 1 87 ? -4.825 12.407 12.802 1.00 95.44 87 LEU A O 1
ATOM 665 N N . VAL A 1 88 ? -2.817 11.479 13.207 1.00 96.69 88 VAL A N 1
ATOM 666 C CA . VAL A 1 88 ? -2.019 12.496 12.511 1.00 96.69 88 VAL A CA 1
ATOM 667 C C . VAL A 1 88 ? -1.250 11.822 11.383 1.00 96.69 88 VAL A C 1
ATOM 669 O O . VAL A 1 88 ? -0.489 10.887 11.616 1.00 96.69 88 VAL A O 1
ATOM 672 N N . GLY A 1 89 ? -1.450 12.297 10.156 1.00 95.44 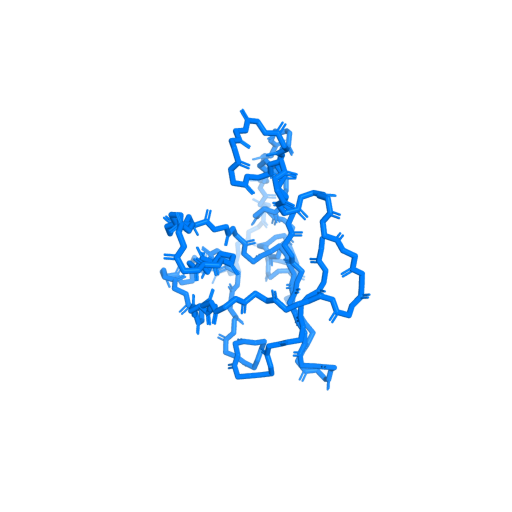89 GLY A N 1
ATOM 673 C CA . GLY A 1 89 ? -0.726 11.837 8.975 1.00 95.44 89 GLY A CA 1
ATOM 674 C C . GLY A 1 89 ? -0.122 13.017 8.222 1.00 95.44 89 GLY A C 1
ATOM 675 O O . GLY A 1 89 ? -0.756 14.062 8.099 1.00 95.44 89 GLY A O 1
ATOM 676 N N . GLY A 1 90 ? 1.096 12.848 7.708 1.00 95.50 90 GLY A N 1
ATOM 677 C CA . GLY A 1 90 ? 1.784 13.843 6.882 1.00 95.50 90 GLY A CA 1
ATOM 678 C C . GLY A 1 90 ? 2.163 13.269 5.519 1.00 95.50 90 GLY A C 1
ATOM 679 O O . GLY A 1 90 ? 2.716 12.171 5.441 1.00 95.50 90 GLY A O 1
ATOM 680 N N . GLY A 1 91 ? 1.870 13.998 4.439 1.00 94.31 91 GLY A N 1
ATOM 681 C CA . GLY A 1 91 ? 2.167 13.567 3.069 1.00 94.31 91 GLY A CA 1
ATOM 682 C C . GLY A 1 91 ? 1.564 12.196 2.738 1.00 94.31 91 GLY A C 1
ATOM 683 O O . GLY A 1 91 ? 0.401 11.926 3.038 1.00 94.31 91 GLY A O 1
ATOM 684 N N . VAL A 1 92 ? 2.370 11.293 2.169 1.00 93.44 92 VAL A N 1
ATOM 685 C CA . VAL A 1 92 ? 1.955 9.902 1.895 1.00 93.44 92 VAL A CA 1
ATOM 686 C C . VAL A 1 92 ? 1.588 9.124 3.169 1.00 93.44 92 VAL A C 1
ATOM 688 O O . VAL A 1 92 ? 0.841 8.152 3.103 1.00 93.44 92 VAL A O 1
ATOM 691 N N . GLY A 1 93 ? 2.031 9.587 4.343 1.00 90.94 93 GLY A N 1
ATOM 692 C CA . GLY A 1 93 ? 1.669 9.036 5.648 1.00 90.94 93 GLY A CA 1
ATOM 693 C C . GLY A 1 93 ? 0.188 9.185 6.013 1.00 90.94 93 GLY A C 1
ATOM 694 O O . GLY A 1 93 ? -0.261 8.549 6.957 1.00 90.94 93 GLY A O 1
ATOM 695 N N . VAL A 1 94 ? -0.606 9.952 5.259 1.00 95.06 94 VAL A N 1
ATOM 696 C CA . VAL A 1 94 ? -2.075 9.970 5.412 1.00 95.06 94 VAL A CA 1
ATOM 697 C C . VAL A 1 94 ? -2.716 8.671 4.896 1.00 95.06 94 VAL A C 1
ATOM 699 O O . VAL A 1 94 ? -3.721 8.213 5.436 1.00 95.06 94 VAL A O 1
ATOM 702 N N . ALA A 1 95 ? -2.112 8.024 3.896 1.00 94.06 95 ALA A N 1
ATOM 703 C CA . ALA A 1 95 ? -2.610 6.775 3.323 1.00 94.06 95 ALA A CA 1
ATOM 704 C C . ALA A 1 95 ? -2.733 5.611 4.332 1.00 94.06 95 ALA A C 1
ATOM 706 O O . ALA A 1 95 ? -3.799 5.001 4.383 1.00 94.06 95 ALA A O 1
ATOM 707 N N . PRO A 1 96 ? -1.718 5.296 5.167 1.00 93.06 96 PRO A N 1
ATOM 708 C CA . PRO A 1 96 ? -1.847 4.274 6.211 1.00 93.06 96 PRO A CA 1
ATOM 709 C C . PRO A 1 96 ? -2.800 4.655 7.349 1.00 93.06 96 PRO A C 1
ATOM 711 O O . PRO A 1 96 ? -3.250 3.770 8.081 1.00 93.06 96 PRO A O 1
ATOM 714 N N . VAL A 1 97 ? -3.095 5.946 7.523 1.00 95.94 97 VAL A N 1
ATOM 715 C CA . VAL A 1 97 ? -4.005 6.436 8.566 1.00 95.94 97 VAL A CA 1
ATOM 716 C C . VAL A 1 97 ? -5.459 6.164 8.193 1.00 95.94 97 VAL A C 1
ATOM 718 O O . VAL A 1 97 ? -6.229 5.722 9.038 1.00 95.94 97 VAL A O 1
ATOM 721 N N . PHE A 1 98 ? -5.829 6.344 6.924 1.00 96.25 98 PHE A N 1
ATOM 722 C CA . PHE A 1 98 ? -7.207 6.188 6.451 1.00 96.25 98 PHE A CA 1
ATOM 723 C C . PHE A 1 98 ? -7.924 4.891 6.895 1.00 96.25 98 PHE A C 1
ATOM 725 O O . PHE A 1 98 ? -9.000 4.993 7.495 1.00 96.25 98 PHE A O 1
ATOM 732 N N . PRO A 1 99 ? -7.372 3.675 6.687 1.00 96.12 99 PRO A N 1
ATOM 733 C CA . PRO A 1 99 ? -8.067 2.449 7.075 1.00 96.12 99 PRO A CA 1
ATOM 734 C C . PRO A 1 99 ? -8.168 2.295 8.599 1.00 96.12 99 PRO A C 1
ATOM 736 O O . PRO A 1 99 ? -9.098 1.651 9.080 1.00 96.12 99 PRO A O 1
ATOM 739 N N . GLN A 1 100 ? -7.248 2.897 9.361 1.00 96.06 100 GLN A N 1
ATOM 740 C CA . GLN A 1 100 ? -7.309 2.916 10.825 1.00 96.06 100 GLN A CA 1
ATOM 741 C C . GLN A 1 100 ? -8.401 3.871 11.307 1.00 96.06 100 GLN A C 1
ATOM 743 O O . GLN A 1 100 ? -9.186 3.496 12.171 1.00 96.06 100 GLN A O 1
ATOM 748 N N . THR A 1 101 ? -8.518 5.059 10.701 1.00 95.81 101 THR A N 1
ATOM 749 C CA . THR A 1 101 ? -9.606 6.005 10.994 1.00 95.81 101 THR A CA 1
ATOM 750 C C . THR A 1 101 ? -10.969 5.358 10.793 1.00 95.81 101 THR A C 1
ATOM 752 O O . THR A 1 101 ? -11.838 5.491 11.652 1.00 95.81 101 THR A O 1
ATOM 755 N N . ARG A 1 102 ? -11.154 4.633 9.681 1.00 95.31 102 ARG A N 1
ATOM 756 C CA . ARG A 1 102 ? -12.392 3.887 9.424 1.00 95.31 102 ARG A CA 1
ATOM 757 C C . ARG A 1 102 ? -12.655 2.858 10.525 1.00 95.31 102 ARG A C 1
ATOM 759 O O . ARG A 1 102 ? -13.750 2.834 11.065 1.00 95.31 102 ARG A O 1
ATOM 766 N N . ALA A 1 103 ? -11.646 2.076 10.902 1.00 95.31 103 ALA A N 1
ATOM 767 C CA . ALA A 1 103 ? -11.797 1.037 11.918 1.00 95.31 103 ALA A CA 1
ATOM 768 C C . ALA A 1 103 ? -12.061 1.572 13.335 1.00 95.31 103 ALA A C 1
ATOM 770 O O . ALA A 1 103 ? -12.791 0.938 14.080 1.00 95.31 103 ALA A O 1
ATOM 771 N N . PHE A 1 104 ? -11.511 2.730 13.713 1.00 95.75 104 PHE A N 1
ATOM 772 C CA . PHE A 1 104 ? -11.853 3.383 14.985 1.00 95.75 104 PHE A 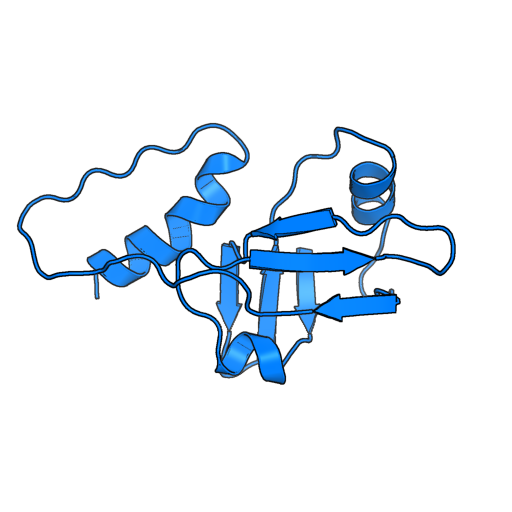CA 1
ATOM 773 C C . PHE A 1 104 ? -13.247 4.029 14.978 1.00 95.75 104 PHE A C 1
ATOM 775 O O . PHE A 1 104 ? -13.768 4.369 16.040 1.00 95.75 104 PHE A O 1
ATOM 782 N N . LYS A 1 105 ? -13.834 4.262 13.796 1.00 92.69 105 LYS A N 1
ATOM 783 C CA . LYS A 1 105 ? -15.154 4.886 13.651 1.00 92.69 105 LYS A CA 1
ATOM 784 C C . LYS A 1 105 ? -16.304 3.872 13.635 1.00 92.69 105 LYS A C 1
ATOM 786 O O . LYS A 1 105 ? -17.412 4.248 14.019 1.00 92.69 105 LYS A O 1
ATOM 791 N N . GLU A 1 106 ? -16.043 2.660 13.148 1.00 87.25 106 GLU A N 1
ATOM 792 C CA . GLU A 1 106 ? -16.964 1.508 13.102 1.00 87.25 106 GLU A CA 1
ATOM 793 C C . GLU A 1 106 ? -17.098 0.812 14.471 1.00 87.25 106 GLU A C 1
ATOM 795 O O . GLU A 1 106 ? -18.234 0.408 14.815 1.00 87.25 106 GLU A O 1
#

Sequence (106 aa):
MNISAPRIAKKAQPGQFVILRIDEKGERIPLTIADFDRRNGSITMIFQAVGKTTMHLASMKAGDEILDFIGPLGNPAHIEKVGTVILVGGGVGVAPVFPQTRAFKE

pLDDT: mean 96.72, std 1.82, range [87.25, 98.5]

Radius of gyration: 14.35 Å; chains: 1; bounding box: 32×27×41 Å

Foldseek 3Di:
DKDQAQVALLPDAQPWWKWFAADPPGDTDIFRQLDGDNVSNMTDTDDDCDDDRSVVVVPDDPVRDTPDIDDRDDDHDDEDADDDDDDDADDSRVSSVNRVVVRNVD